Protein AF-A0A7D9JV61-F1 (afdb_monomer_lite)

Foldseek 3Di:
DDDLEDEQEQDDQAGPLQSSLVVVVVVDDDPPDPHEGEYEYHYEQNHPYDPVVSCCCCVVVQWGAHPVGRIDGDDPRYHYHYDHDHDVVVVVVVVVVVDDDDPDDD

Structure (mmCIF, N/CA/C/O backbone):
data_AF-A0A7D9JV61-F1
#
_entry.id   AF-A0A7D9JV61-F1
#
loop_
_atom_site.group_PDB
_atom_site.id
_atom_site.type_symbol
_atom_site.label_atom_id
_atom_site.label_alt_id
_atom_site.label_comp_id
_atom_site.label_asym_id
_atom_site.label_entity_id
_atom_site.label_seq_id
_atom_site.pdbx_PDB_ins_code
_atom_site.Cartn_x
_atom_site.Cartn_y
_atom_site.Cartn_z
_atom_site.occupancy
_atom_site.B_iso_or_equiv
_atom_site.auth_seq_id
_atom_site.auth_comp_id
_atom_site.auth_asym_id
_atom_site.auth_atom_id
_atom_site.pdbx_PDB_model_num
ATOM 1 N N . MET A 1 1 ? -20.201 9.101 1.183 1.00 54.81 1 MET A N 1
ATOM 2 C CA . MET A 1 1 ? -19.689 7.929 1.929 1.00 54.81 1 MET A CA 1
ATOM 3 C C . MET A 1 1 ? -18.405 7.474 1.259 1.00 54.81 1 MET A C 1
ATOM 5 O O . MET A 1 1 ? -18.378 7.447 0.036 1.00 54.81 1 MET A O 1
ATOM 9 N N . SER A 1 2 ? -17.350 7.179 2.020 1.00 69.44 2 SER A N 1
ATOM 10 C CA . SER A 1 2 ? -16.109 6.628 1.457 1.00 69.44 2 SER A CA 1
ATOM 11 C C . SER A 1 2 ? -16.343 5.190 0.985 1.00 69.44 2 SER A C 1
ATOM 13 O O . SER A 1 2 ? -17.072 4.451 1.646 1.00 69.44 2 SER A O 1
ATOM 15 N N . SER A 1 3 ? -15.752 4.803 -0.148 1.00 83.38 3 SER A N 1
ATOM 16 C CA . SER A 1 3 ? -15.862 3.437 -0.679 1.00 83.38 3 SER A CA 1
ATOM 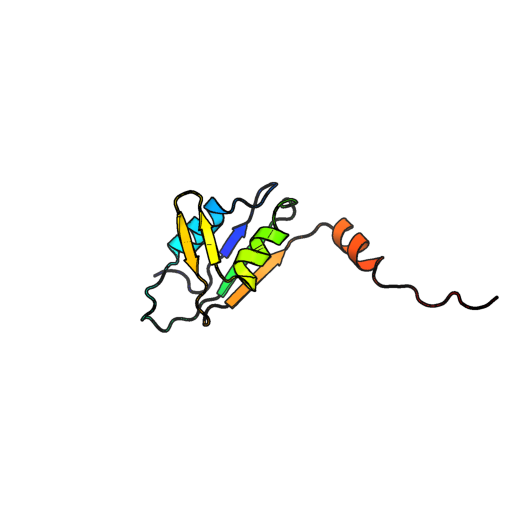17 C C . SER A 1 3 ? -15.362 2.404 0.340 1.00 83.38 3 SER A C 1
ATOM 19 O O . SER A 1 3 ? -14.370 2.643 1.034 1.00 83.38 3 SER A O 1
ATOM 21 N N . LEU A 1 4 ? -16.035 1.251 0.415 1.00 90.50 4 LEU A N 1
ATOM 22 C CA . LEU A 1 4 ? -15.572 0.093 1.192 1.00 90.50 4 LEU A CA 1
ATOM 23 C C . LEU A 1 4 ? -14.494 -0.714 0.454 1.00 90.50 4 LEU A C 1
ATOM 25 O O . LEU A 1 4 ? -13.814 -1.526 1.079 1.00 90.50 4 LEU A O 1
ATOM 29 N N . CYS A 1 5 ? -14.318 -0.473 -0.846 1.00 95.00 5 CYS A N 1
ATOM 30 C CA . CYS A 1 5 ? -13.319 -1.115 -1.695 1.00 95.00 5 CYS A CA 1
ATOM 31 C C . CYS A 1 5 ? -12.464 -0.081 -2.457 1.00 95.00 5 CYS A C 1
ATOM 33 O O . CYS A 1 5 ? -12.560 0.029 -3.679 1.00 95.00 5 CYS A O 1
ATOM 35 N N . PRO A 1 6 ? -11.687 0.773 -1.768 1.00 95.69 6 PRO A N 1
ATOM 36 C CA . PRO A 1 6 ? -10.881 1.776 -2.452 1.00 95.69 6 PRO A CA 1
ATOM 37 C C . PRO A 1 6 ? -9.707 1.148 -3.213 1.00 95.69 6 PRO A C 1
ATOM 39 O O . PRO A 1 6 ? -8.944 0.355 -2.654 1.00 95.69 6 PRO A O 1
ATOM 42 N N . THR A 1 7 ? -9.522 1.586 -4.458 1.00 97.00 7 THR A N 1
ATOM 43 C CA . THR A 1 7 ? -8.309 1.316 -5.237 1.00 97.00 7 THR A CA 1
ATOM 44 C C . THR A 1 7 ? -7.266 2.395 -4.968 1.00 97.00 7 THR A C 1
ATOM 46 O O . THR A 1 7 ? -7.539 3.592 -5.072 1.00 97.00 7 THR A O 1
ATOM 49 N N . ILE A 1 8 ? -6.059 1.968 -4.617 1.00 97.25 8 ILE A N 1
ATOM 50 C CA 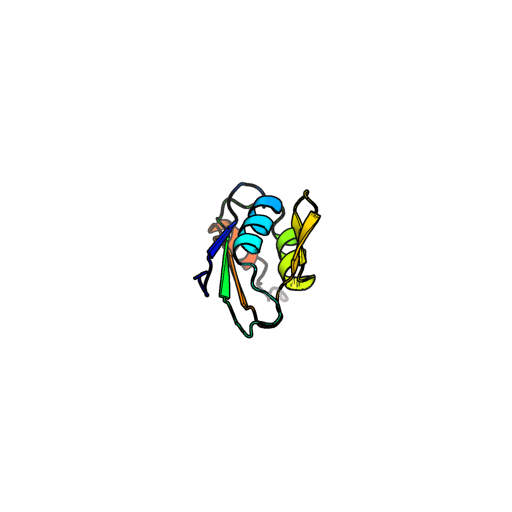. ILE A 1 8 ? -4.915 2.809 -4.294 1.00 97.25 8 ILE A CA 1
ATOM 51 C C . ILE A 1 8 ? -3.882 2.630 -5.412 1.00 97.25 8 ILE A C 1
ATOM 53 O O . ILE A 1 8 ? -3.176 1.621 -5.422 1.00 97.25 8 ILE A O 1
ATOM 57 N N . PRO A 1 9 ? -3.775 3.584 -6.352 1.00 96.25 9 PRO A N 1
ATOM 58 C CA . PRO A 1 9 ? -2.850 3.462 -7.468 1.00 96.25 9 PRO A CA 1
ATOM 59 C C . PRO A 1 9 ? -1.410 3.695 -7.007 1.00 96.25 9 PRO A C 1
ATOM 61 O O . PRO A 1 9 ? -1.068 4.770 -6.493 1.00 96.25 9 PRO A O 1
ATOM 64 N N . VAL A 1 10 ? -0.548 2.714 -7.251 1.00 95.88 10 VAL A N 1
ATOM 65 C CA . VAL A 1 10 ? 0.894 2.769 -7.002 1.00 95.88 10 VAL A CA 1
ATOM 66 C C . VAL A 1 10 ? 1.599 2.792 -8.353 1.00 95.88 10 VAL A C 1
ATOM 68 O O . VAL A 1 10 ? 1.955 1.761 -8.912 1.00 95.88 10 VAL A O 1
ATOM 71 N N . HIS A 1 11 ? 1.749 3.994 -8.910 1.00 93.44 11 HIS A N 1
ATOM 72 C CA . HIS A 1 11 ? 2.318 4.208 -10.244 1.00 93.44 11 HIS A CA 1
ATOM 73 C C . HIS A 1 11 ? 3.602 5.035 -10.186 1.00 93.44 11 HIS A C 1
ATOM 75 O O . HIS A 1 11 ? 3.827 5.803 -9.245 1.00 93.44 11 HIS A O 1
ATOM 81 N N . GLY A 1 12 ? 4.386 4.949 -11.259 1.00 92.69 12 GLY A N 1
ATOM 82 C CA . GLY A 1 12 ? 5.669 5.629 -11.416 1.00 92.69 12 GLY A CA 1
ATOM 83 C C . GLY A 1 12 ? 6.819 4.631 -11.504 1.00 92.69 12 GLY A C 1
ATOM 84 O O . GLY A 1 12 ? 6.601 3.426 -11.498 1.00 92.69 12 GLY A O 1
ATOM 85 N N . ILE A 1 13 ? 8.046 5.142 -11.596 1.00 92.50 13 ILE A N 1
ATOM 86 C CA . ILE A 1 13 ? 9.258 4.306 -11.659 1.00 92.50 13 ILE A CA 1
ATOM 87 C C . ILE A 1 13 ? 9.655 3.786 -10.268 1.00 92.50 13 ILE A C 1
ATOM 89 O O . ILE A 1 13 ? 10.183 2.686 -10.122 1.00 92.50 13 ILE A O 1
ATOM 93 N N . ALA A 1 14 ? 9.381 4.575 -9.230 1.00 94.62 14 ALA A N 1
ATOM 94 C CA . ALA A 1 14 ? 9.594 4.220 -7.835 1.00 94.62 14 ALA A CA 1
ATOM 95 C C . ALA A 1 14 ? 8.312 4.461 -7.037 1.00 94.62 14 ALA A C 1
ATOM 97 O O . ALA A 1 14 ? 7.549 5.380 -7.348 1.00 94.62 14 ALA A O 1
ATOM 98 N N . VAL A 1 15 ? 8.097 3.674 -5.982 1.00 96.50 15 VAL A N 1
ATOM 99 C CA . VAL A 1 15 ? 6.953 3.871 -5.086 1.00 96.50 15 VAL A CA 1
ATOM 100 C C . VAL A 1 15 ? 7.027 5.248 -4.424 1.00 96.50 15 VAL A C 1
ATOM 102 O O . VAL A 1 15 ? 7.941 5.545 -3.655 1.00 96.50 15 VAL A O 1
ATOM 105 N N . ASN A 1 16 ? 6.015 6.082 -4.667 1.00 96.38 16 ASN A N 1
ATOM 106 C CA . ASN A 1 16 ? 5.846 7.347 -3.960 1.00 96.38 16 ASN A CA 1
ATOM 107 C C . ASN A 1 16 ? 5.076 7.118 -2.647 1.00 96.38 16 ASN A C 1
ATOM 109 O O . ASN A 1 16 ? 3.847 7.205 -2.605 1.00 96.38 16 ASN A O 1
ATOM 113 N N . GLY A 1 17 ? 5.814 6.819 -1.574 1.00 95.12 17 GLY A N 1
ATOM 114 C CA . GLY A 1 17 ? 5.243 6.522 -0.255 1.00 95.12 17 GLY A CA 1
ATOM 115 C C . GLY A 1 17 ? 4.380 7.648 0.327 1.00 95.12 17 GLY A C 1
ATOM 116 O O . GLY A 1 17 ? 3.375 7.361 0.976 1.00 95.12 17 GLY A O 1
ATOM 117 N N . ASP A 1 18 ? 4.704 8.913 0.045 1.00 96.44 18 ASP A N 1
ATOM 118 C CA . ASP A 1 18 ? 3.911 10.064 0.496 1.00 96.44 18 ASP A CA 1
ATOM 119 C C . ASP A 1 18 ? 2.543 10.090 -0.159 1.00 96.44 18 ASP A C 1
ATOM 121 O O . ASP A 1 18 ? 1.523 10.204 0.519 1.00 96.44 18 ASP A O 1
ATOM 125 N N . ARG A 1 19 ? 2.521 9.963 -1.489 1.00 96.62 19 ARG A N 1
ATOM 126 C CA . ARG A 1 19 ? 1.280 9.944 -2.258 1.00 96.62 19 ARG A CA 1
ATOM 127 C C . ARG A 1 19 ? 0.402 8.787 -1.801 1.00 96.62 19 ARG A C 1
ATOM 129 O O . ARG A 1 19 ? -0.760 9.017 -1.489 1.00 96.62 19 ARG A O 1
ATOM 136 N N . VAL A 1 20 ? 0.964 7.583 -1.686 1.00 96.56 20 VAL A N 1
ATOM 137 C CA . VAL A 1 20 ? 0.207 6.403 -1.248 1.00 96.56 20 VAL A CA 1
ATOM 138 C C . VAL A 1 20 ? -0.322 6.573 0.178 1.00 96.56 20 VAL A C 1
ATOM 140 O O . VAL A 1 20 ? -1.499 6.321 0.424 1.00 96.56 20 VAL A O 1
ATOM 143 N N . THR A 1 21 ? 0.498 7.065 1.112 1.00 97.38 21 THR A N 1
ATOM 144 C CA . THR A 1 21 ? 0.066 7.305 2.500 1.00 97.38 21 THR A CA 1
ATOM 145 C C . THR A 1 21 ? -1.064 8.329 2.561 1.00 97.38 21 THR A C 1
ATOM 147 O O . THR A 1 21 ? -2.065 8.101 3.237 1.00 97.38 21 THR A O 1
ATOM 150 N N . ARG A 1 22 ? -0.960 9.432 1.812 1.00 96.94 22 ARG A N 1
ATOM 151 C CA . ARG A 1 22 ? -2.019 10.448 1.748 1.00 96.94 22 ARG A CA 1
ATOM 152 C C . ARG A 1 22 ? -3.300 9.900 1.129 1.00 96.94 22 ARG A C 1
ATOM 154 O O . ARG A 1 22 ? -4.368 10.156 1.672 1.00 96.94 22 ARG A O 1
ATOM 161 N N . THR A 1 23 ? -3.212 9.101 0.065 1.00 96.75 23 THR A N 1
ATOM 162 C CA . THR A 1 23 ? -4.380 8.428 -0.525 1.00 96.75 23 THR A CA 1
ATOM 163 C C . THR A 1 23 ? -5.024 7.444 0.453 1.00 96.75 23 THR A C 1
ATOM 165 O O . THR A 1 23 ? -6.244 7.366 0.527 1.00 96.75 23 THR A O 1
ATOM 168 N N . LEU A 1 24 ? -4.255 6.717 1.264 1.00 96.00 24 LEU A N 1
ATOM 169 C CA . LEU A 1 24 ? -4.827 5.875 2.321 1.00 96.00 24 LEU A CA 1
ATOM 170 C C . LEU A 1 24 ? -5.544 6.725 3.384 1.00 96.00 24 LEU A C 1
ATOM 172 O O . LEU A 1 24 ? -6.668 6.413 3.775 1.00 96.00 24 LEU A O 1
ATOM 176 N N . LEU A 1 25 ? -4.944 7.847 3.791 1.00 95.44 25 LEU A N 1
ATOM 177 C CA . LEU A 1 25 ? -5.506 8.758 4.793 1.00 95.44 25 LEU A CA 1
ATOM 178 C C . LEU A 1 25 ? -6.816 9.429 4.361 1.00 95.44 25 LEU A C 1
ATOM 180 O O . LEU A 1 25 ? -7.646 9.695 5.229 1.00 95.44 25 LEU A O 1
ATOM 184 N N . THR A 1 26 ? -7.075 9.635 3.062 1.00 95.12 26 THR A N 1
ATOM 185 C CA . THR A 1 26 ? -8.400 10.115 2.605 1.00 95.12 26 THR A CA 1
ATOM 186 C C . THR A 1 26 ? -9.521 9.117 2.900 1.00 95.12 26 THR A C 1
ATOM 188 O O . THR A 1 26 ? -10.696 9.478 2.903 1.00 95.12 26 THR A O 1
ATOM 191 N N . HIS A 1 27 ? -9.165 7.866 3.186 1.00 92.81 27 HIS A N 1
ATOM 192 C CA . HIS A 1 27 ? -10.080 6.817 3.601 1.00 92.81 27 HIS A CA 1
ATOM 193 C C . HIS A 1 27 ? -10.042 6.598 5.116 1.00 92.81 27 HIS A C 1
ATOM 195 O O . HIS A 1 27 ? -10.598 5.613 5.580 1.00 92.81 27 HIS A O 1
ATOM 201 N N . ALA A 1 28 ? -9.399 7.442 5.925 1.00 90.88 28 ALA A N 1
ATOM 202 C CA . ALA A 1 28 ? -9.375 7.249 7.373 1.00 90.88 28 ALA A CA 1
ATOM 203 C C . ALA A 1 28 ? -10.796 7.244 7.961 1.00 90.88 28 ALA A C 1
ATOM 205 O O . ALA A 1 28 ? -11.612 8.126 7.708 1.00 90.88 28 ALA A O 1
ATOM 206 N N . VAL A 1 29 ? -11.082 6.223 8.766 1.00 88.50 29 VAL A N 1
ATOM 207 C CA . VAL A 1 29 ? -12.333 6.091 9.515 1.00 88.50 29 VAL A CA 1
ATOM 208 C C . VAL A 1 29 ? -11.964 5.981 10.983 1.00 88.50 29 VAL A C 1
ATOM 210 O O . VAL A 1 29 ? -11.000 5.286 11.320 1.00 88.50 29 VAL A O 1
ATOM 213 N N . LYS A 1 30 ? -12.735 6.635 11.856 1.00 84.88 30 LYS A N 1
ATOM 214 C CA . LYS A 1 30 ? -12.537 6.560 13.307 1.00 84.88 30 LYS A CA 1
ATOM 215 C C . LYS A 1 30 ? -12.499 5.099 13.788 1.00 84.88 30 LYS A C 1
ATOM 217 O O . LYS A 1 30 ? -13.102 4.210 13.180 1.00 84.88 30 LYS A O 1
ATOM 222 N N . ASN A 1 31 ? -11.715 4.826 14.828 1.00 77.50 31 ASN A N 1
ATOM 223 C CA . ASN A 1 31 ? -11.432 3.455 15.278 1.00 77.50 31 ASN A CA 1
ATOM 224 C C . ASN A 1 31 ? -12.624 2.761 15.948 1.00 77.50 31 ASN A C 1
ATOM 226 O O . ASN A 1 31 ? -12.688 1.540 15.929 1.00 77.50 31 ASN A O 1
ATOM 230 N N . ASP A 1 32 ? -13.560 3.533 16.483 1.00 82.81 32 ASP A N 1
ATOM 231 C CA . ASP A 1 32 ? -14.804 3.099 17.122 1.00 82.81 32 ASP A CA 1
ATOM 232 C C . ASP A 1 32 ? -15.878 2.622 16.131 1.00 82.81 32 ASP A C 1
ATOM 234 O O . ASP A 1 32 ? -16.866 2.019 16.539 1.00 82.81 32 ASP A O 1
ATOM 238 N N . ILE A 1 33 ? -15.687 2.849 14.827 1.00 84.31 33 ILE A N 1
ATOM 239 C CA . ILE A 1 33 ? -16.621 2.399 13.791 1.00 84.31 33 ILE A CA 1
ATOM 240 C C . ILE A 1 33 ? -16.256 0.964 13.359 1.00 84.31 33 ILE A C 1
ATOM 242 O O . ILE A 1 33 ? -15.165 0.768 12.800 1.00 84.31 33 ILE A O 1
ATOM 246 N N . PRO A 1 34 ? -17.154 -0.029 13.548 1.00 83.19 34 PRO A N 1
ATOM 247 C CA . PRO A 1 34 ? -16.920 -1.432 13.206 1.00 83.19 34 PRO A CA 1
ATOM 248 C C . PRO A 1 34 ? -17.127 -1.666 11.704 1.00 83.19 34 PRO A C 1
ATOM 250 O O . PRO A 1 34 ? -18.094 -2.285 11.269 1.00 83.19 34 PRO A O 1
ATOM 253 N N . VAL A 1 35 ? -16.217 -1.130 10.894 1.00 88.81 35 VAL A N 1
ATOM 254 C CA . VAL A 1 35 ? -16.221 -1.297 9.438 1.00 88.81 35 VAL A CA 1
ATOM 255 C C . VAL A 1 35 ? -15.022 -2.131 8.993 1.00 88.81 35 VAL A C 1
ATOM 257 O O . VAL A 1 35 ? -13.906 -1.952 9.487 1.00 88.81 35 VAL A O 1
ATOM 260 N N . SER A 1 36 ? -15.268 -3.029 8.042 1.00 91.44 36 SER A N 1
ATOM 261 C CA . SER A 1 36 ? -14.237 -3.783 7.323 1.00 91.44 36 SER A CA 1
ATOM 262 C C . SER A 1 36 ? -14.184 -3.291 5.884 1.00 91.44 36 SER A C 1
ATOM 264 O O . SER A 1 36 ? -15.224 -2.993 5.292 1.00 91.44 36 SER A O 1
ATOM 266 N N . ARG A 1 37 ? -12.978 -3.155 5.335 1.00 93.94 37 ARG A N 1
ATOM 267 C CA . ARG A 1 37 ? -12.747 -2.605 3.992 1.00 93.94 37 ARG A CA 1
ATOM 268 C C . ARG A 1 37 ? -11.717 -3.431 3.249 1.00 93.94 37 ARG A C 1
ATOM 270 O O . ARG A 1 37 ? -10.864 -4.062 3.871 1.00 93.94 37 ARG A O 1
ATOM 277 N N . ILE A 1 38 ? -11.776 -3.373 1.926 1.00 96.50 38 ILE A N 1
ATOM 278 C CA . ILE A 1 38 ? -10.830 -4.037 1.033 1.00 96.50 38 ILE A CA 1
ATOM 279 C C . ILE A 1 38 ? -10.033 -2.958 0.306 1.00 96.50 38 ILE A C 1
ATOM 281 O O . ILE A 1 38 ? -10.536 -2.312 -0.604 1.00 96.50 38 ILE A O 1
ATOM 285 N N . PHE A 1 39 ? -8.789 -2.740 0.713 1.00 97.25 39 PHE A N 1
ATOM 286 C CA . PHE A 1 39 ? -7.882 -1.849 -0.000 1.00 97.25 39 PHE A CA 1
ATOM 287 C C . PHE A 1 39 ? -7.235 -2.617 -1.144 1.00 97.25 39 PHE A C 1
ATOM 289 O O . PHE A 1 39 ? -6.467 -3.549 -0.906 1.00 97.25 39 PHE A O 1
ATOM 296 N N . HIS A 1 40 ? -7.543 -2.215 -2.369 1.00 97.88 40 HIS A N 1
ATOM 297 C CA . HIS A 1 40 ? -6.920 -2.764 -3.560 1.00 97.88 40 HIS A CA 1
ATOM 298 C C . HIS A 1 40 ? -5.710 -1.907 -3.934 1.00 97.88 40 HIS A C 1
ATOM 300 O O . HIS A 1 40 ? -5.872 -0.753 -4.320 1.00 97.88 40 HIS A O 1
ATOM 306 N N . LEU A 1 41 ? -4.494 -2.419 -3.757 1.00 97.44 41 LEU A N 1
ATOM 307 C CA . LEU A 1 41 ? -3.283 -1.749 -4.223 1.00 97.44 41 LEU A CA 1
ATOM 308 C C . LEU A 1 41 ? -3.052 -2.160 -5.674 1.00 97.44 41 LEU A C 1
ATOM 310 O O . LEU A 1 41 ? -2.662 -3.296 -5.924 1.00 97.44 41 LEU A O 1
ATOM 314 N N . ASP A 1 42 ? -3.291 -1.228 -6.589 1.00 96.38 42 ASP A N 1
ATOM 315 C CA . ASP A 1 42 ? -3.102 -1.414 -8.026 1.00 96.38 42 ASP A CA 1
ATOM 316 C C . ASP A 1 42 ? -1.701 -0.923 -8.402 1.00 96.38 42 ASP A C 1
ATOM 318 O O . ASP A 1 42 ? -1.424 0.285 -8.377 1.00 96.38 42 ASP A O 1
ATOM 322 N N . MET A 1 43 ? -0.783 -1.863 -8.629 1.00 94.62 43 MET A N 1
ATOM 323 C CA . MET A 1 43 ? 0.613 -1.565 -8.925 1.00 94.62 43 MET A CA 1
ATOM 324 C C . MET A 1 43 ? 0.909 -1.770 -10.405 1.00 94.62 43 MET A C 1
ATOM 326 O O . MET A 1 43 ? 0.877 -2.884 -10.931 1.00 94.62 43 MET A O 1
ATOM 330 N N . SER A 1 44 ? 1.277 -0.676 -11.068 1.00 92.94 44 SER A N 1
ATOM 331 C CA . SER A 1 44 ? 1.622 -0.705 -12.486 1.00 92.94 44 SER A CA 1
ATOM 332 C C . SER A 1 44 ? 2.986 -1.357 -12.717 1.00 92.94 44 SER A C 1
ATOM 334 O O . SER A 1 44 ? 3.923 -1.092 -11.959 1.00 92.94 44 SER A O 1
ATOM 336 N N . GLN A 1 45 ? 3.150 -2.028 -13.857 1.00 90.75 45 GLN A N 1
ATOM 337 C CA . GLN A 1 45 ? 4.416 -2.632 -14.307 1.00 90.75 45 GLN A CA 1
ATOM 338 C C . GLN A 1 45 ? 5.632 -1.694 -14.344 1.00 90.75 45 GLN A C 1
ATOM 340 O O . GLN A 1 45 ? 6.768 -2.152 -14.348 1.00 90.75 45 GLN A O 1
ATOM 345 N N . SER A 1 46 ? 5.429 -0.372 -14.378 1.00 90.25 46 SER A N 1
ATOM 346 C CA . SER A 1 46 ? 6.540 0.584 -14.384 1.00 90.25 46 SER A CA 1
ATOM 347 C C . SER A 1 46 ? 7.257 0.701 -13.035 1.00 90.25 46 SER A C 1
ATOM 349 O O . SER A 1 46 ? 8.331 1.299 -12.977 1.00 90.25 46 SER A O 1
ATOM 351 N N . VAL A 1 47 ? 6.660 0.207 -11.944 1.00 91.38 47 VAL A N 1
ATOM 352 C CA . VAL A 1 47 ? 7.225 0.330 -10.596 1.00 91.38 47 VAL A CA 1
ATOM 353 C C . VAL A 1 47 ? 8.352 -0.680 -10.430 1.00 91.38 47 VAL A C 1
ATOM 355 O O . VAL A 1 47 ? 8.124 -1.852 -10.163 1.00 91.38 47 VAL A O 1
ATOM 358 N N . VAL A 1 48 ? 9.587 -0.198 -10.534 1.00 86.12 48 VAL A N 1
ATOM 359 C CA . VAL A 1 48 ? 10.798 -1.033 -10.466 1.00 86.12 48 VAL A CA 1
ATOM 360 C C . VAL A 1 48 ? 11.626 -0.792 -9.201 1.00 86.12 48 VAL A C 1
ATOM 362 O O . VAL A 1 48 ? 12.633 -1.459 -8.982 1.00 86.12 48 VAL A O 1
ATOM 365 N N . LYS A 1 49 ? 11.249 0.182 -8.359 1.00 92.50 49 LYS A N 1
ATOM 366 C CA . LYS A 1 49 ? 12.014 0.569 -7.159 1.00 92.50 49 LYS A CA 1
ATOM 367 C C . LYS A 1 49 ? 11.138 0.793 -5.928 1.00 92.50 49 LYS A C 1
ATOM 369 O O . LYS A 1 49 ? 10.124 1.489 -5.986 1.00 92.50 49 LYS A O 1
ATOM 374 N N . GLY A 1 50 ? 11.607 0.290 -4.784 1.00 93.25 50 GLY A N 1
ATOM 375 C CA . GLY A 1 50 ? 11.049 0.570 -3.454 1.00 93.25 50 GLY A CA 1
ATOM 376 C C . GLY A 1 50 ? 9.764 -0.184 -3.110 1.00 93.25 50 GLY A C 1
ATOM 377 O O . GLY A 1 50 ? 9.131 0.135 -2.102 1.0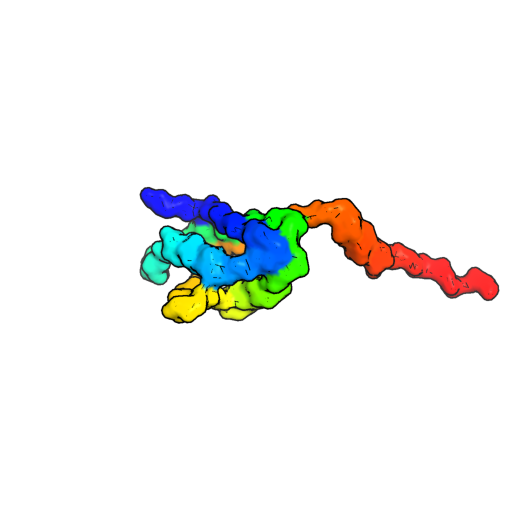0 93.25 50 GLY A O 1
ATOM 378 N N . LEU A 1 51 ? 9.376 -1.156 -3.940 1.00 92.00 51 LEU A N 1
ATOM 379 C CA . LEU A 1 51 ? 8.191 -1.982 -3.744 1.00 92.00 51 LEU A CA 1
ATOM 380 C C . LEU A 1 51 ? 8.306 -2.864 -2.496 1.00 92.00 51 LEU A C 1
ATOM 382 O O . LEU A 1 51 ? 7.424 -2.852 -1.643 1.00 92.00 51 LEU A O 1
ATOM 386 N N . ASP A 1 52 ? 9.425 -3.566 -2.369 1.00 94.00 52 ASP A N 1
ATOM 387 C CA . ASP A 1 52 ? 9.806 -4.404 -1.233 1.00 94.00 52 ASP A CA 1
ATOM 388 C C . ASP A 1 52 ? 9.703 -3.661 0.110 1.00 94.00 52 ASP A C 1
ATOM 390 O O . ASP A 1 52 ? 8.980 -4.077 1.015 1.00 94.00 52 ASP A O 1
ATOM 394 N N . ASN A 1 53 ? 10.352 -2.501 0.221 1.00 96.06 53 ASN A N 1
ATOM 395 C CA . ASN A 1 53 ? 10.348 -1.674 1.424 1.00 96.06 53 ASN A CA 1
ATOM 396 C C . ASN A 1 53 ? 8.943 -1.142 1.739 1.00 96.06 53 ASN A C 1
ATOM 398 O O . ASN A 1 53 ? 8.542 -1.058 2.902 1.00 96.06 53 ASN A O 1
ATOM 402 N N . PHE A 1 54 ? 8.182 -0.768 0.709 1.00 95.75 54 PHE A N 1
ATOM 403 C CA . PHE A 1 54 ? 6.812 -0.306 0.884 1.00 95.75 54 PHE A CA 1
ATOM 404 C C . PHE A 1 54 ? 5.889 -1.428 1.377 1.00 95.75 54 PHE A C 1
ATOM 406 O O . PHE A 1 54 ? 5.178 -1.238 2.368 1.00 95.75 54 PHE A O 1
ATOM 413 N N . LEU A 1 55 ? 5.933 -2.604 0.745 1.00 95.31 55 LEU A N 1
ATOM 414 C CA . LEU A 1 55 ? 5.147 -3.770 1.146 1.00 95.31 55 LEU A CA 1
ATOM 415 C C . LEU A 1 55 ? 5.541 -4.265 2.533 1.00 95.31 55 LEU A C 1
ATOM 417 O O . LEU A 1 55 ? 4.662 -4.586 3.326 1.00 95.31 55 LEU A O 1
ATOM 421 N N . PHE A 1 56 ? 6.826 -4.252 2.881 1.00 97.38 56 PHE A N 1
ATOM 422 C CA . PHE A 1 56 ? 7.269 -4.578 4.232 1.00 97.38 56 PHE A CA 1
ATOM 423 C C . PHE A 1 56 ? 6.633 -3.642 5.271 1.00 97.38 56 PHE A C 1
ATOM 425 O O . PHE A 1 56 ? 6.024 -4.097 6.242 1.00 97.38 56 PHE A O 1
ATOM 432 N N . LYS A 1 57 ? 6.683 -2.326 5.041 1.00 97.50 57 LYS A N 1
ATOM 433 C CA . LYS A 1 57 ? 6.066 -1.332 5.932 1.00 97.50 57 LYS A CA 1
ATOM 434 C C . LYS A 1 57 ? 4.550 -1.509 6.039 1.00 97.50 57 LYS A C 1
ATOM 436 O O . LYS A 1 57 ? 4.001 -1.528 7.140 1.00 97.50 57 LYS A O 1
ATOM 441 N N . LEU A 1 58 ? 3.863 -1.685 4.913 1.00 96.06 58 LEU A N 1
ATOM 442 C CA . LEU A 1 58 ? 2.407 -1.783 4.903 1.00 96.06 58 LEU A CA 1
ATOM 443 C C . LEU A 1 58 ? 1.904 -3.147 5.385 1.00 96.06 58 LEU A C 1
ATOM 445 O O . LEU A 1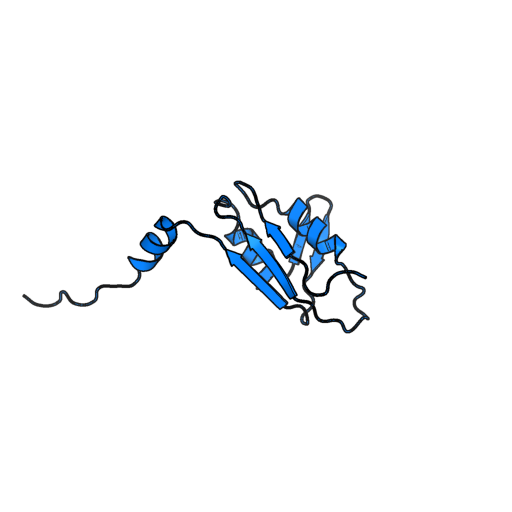 58 ? 1.012 -3.207 6.223 1.00 96.06 58 LEU A O 1
ATOM 449 N N . VAL A 1 59 ? 2.437 -4.252 4.878 1.00 94.25 59 VAL A N 1
ATOM 450 C CA . VAL A 1 59 ? 1.906 -5.595 5.143 1.00 94.25 59 VAL A CA 1
ATOM 451 C C . VAL A 1 59 ? 2.423 -6.144 6.469 1.00 94.25 59 VAL A C 1
ATOM 453 O O . VAL A 1 59 ? 1.616 -6.613 7.276 1.00 94.25 59 VAL A O 1
ATOM 456 N N . ILE A 1 60 ? 3.732 -6.030 6.714 1.00 95.94 60 ILE A N 1
ATOM 457 C CA . ILE A 1 60 ? 4.400 -6.624 7.879 1.00 95.94 60 ILE A CA 1
ATOM 458 C C . ILE A 1 60 ? 4.370 -5.668 9.071 1.00 95.94 60 ILE A C 1
ATOM 460 O O . ILE A 1 60 ? 3.810 -6.006 10.112 1.00 95.94 60 ILE A O 1
ATOM 464 N N . LEU A 1 61 ? 4.892 -4.445 8.915 1.00 97.62 61 LEU A N 1
ATOM 465 C CA . LEU A 1 61 ? 4.897 -3.458 10.006 1.00 97.62 61 LEU A CA 1
ATOM 466 C C . LEU A 1 61 ? 3.522 -2.821 10.243 1.00 97.62 61 LEU A C 1
ATOM 468 O O . LEU A 1 61 ? 3.304 -2.186 11.276 1.00 97.62 61 LEU A O 1
ATOM 472 N N . ARG A 1 62 ? 2.583 -2.995 9.301 1.00 96.94 62 ARG A N 1
ATOM 473 C CA . ARG A 1 62 ? 1.207 -2.475 9.362 1.00 96.94 62 ARG A CA 1
ATOM 474 C C . ARG A 1 62 ? 1.122 -0.954 9.463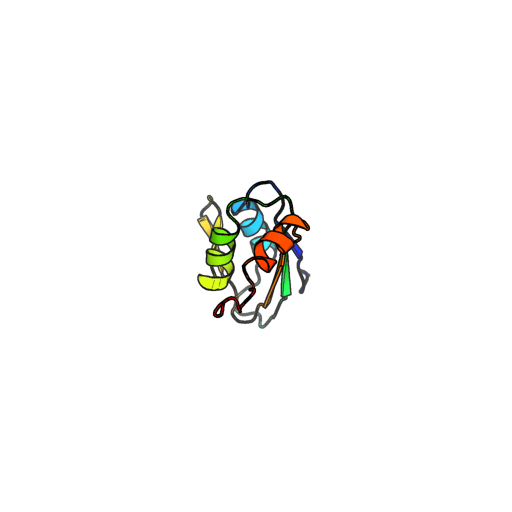 1.00 96.94 62 ARG A C 1
ATOM 476 O O . ARG A 1 62 ? 0.079 -0.424 9.855 1.00 96.94 62 ARG A O 1
ATOM 483 N N . VAL A 1 63 ? 2.193 -0.252 9.098 1.00 96.94 63 VAL A N 1
ATOM 484 C CA . VAL A 1 63 ? 2.303 1.195 9.240 1.00 96.94 63 VAL A CA 1
ATOM 485 C C . VAL A 1 63 ? 3.095 1.811 8.094 1.00 96.94 63 VAL A C 1
ATOM 487 O O . VAL A 1 63 ? 4.204 1.386 7.782 1.00 96.94 63 VAL A O 1
ATOM 490 N N . VAL A 1 64 ? 2.538 2.856 7.489 1.00 97.44 64 VAL A N 1
ATOM 491 C CA . VAL A 1 64 ? 3.241 3.723 6.536 1.00 97.44 64 VAL A CA 1
ATOM 492 C C . VAL A 1 64 ? 3.119 5.172 6.992 1.00 97.44 64 VAL A C 1
ATOM 494 O O . VAL A 1 64 ? 2.180 5.536 7.703 1.00 97.44 64 VAL A O 1
ATOM 497 N N . LYS A 1 65 ? 4.105 5.990 6.634 1.00 97.56 65 LYS A N 1
ATOM 498 C CA . LYS A 1 65 ? 4.192 7.391 7.042 1.00 97.56 65 LYS A CA 1
ATOM 499 C C . LYS A 1 65 ? 4.625 8.232 5.852 1.00 97.56 65 LYS A C 1
ATOM 501 O O . LYS A 1 65 ? 5.513 7.798 5.118 1.00 97.56 65 LYS A O 1
ATOM 506 N N . ASP A 1 66 ? 4.045 9.417 5.703 1.00 96.88 66 ASP A N 1
ATOM 507 C CA . ASP A 1 66 ? 4.552 10.418 4.764 1.00 96.88 66 ASP A CA 1
ATOM 508 C C . ASP A 1 66 ? 5.683 11.261 5.390 1.00 96.88 66 ASP A C 1
ATOM 510 O O . ASP A 1 66 ? 5.929 11.223 6.603 1.00 96.88 66 ASP A O 1
ATOM 514 N N . HIS A 1 67 ? 6.399 12.040 4.578 1.00 95.94 67 HIS A N 1
ATOM 515 C CA . HIS A 1 67 ? 7.446 12.939 5.084 1.00 95.94 67 HIS A CA 1
ATOM 516 C C . HIS A 1 67 ? 6.911 14.015 6.044 1.00 95.94 67 HIS A C 1
ATOM 518 O O . HIS A 1 67 ? 7.663 14.502 6.884 1.00 95.94 67 HIS A O 1
ATOM 524 N N . GLY A 1 68 ? 5.618 14.346 5.970 1.00 96.38 68 GLY A N 1
ATOM 525 C CA . GLY A 1 68 ? 4.949 15.275 6.886 1.00 96.38 68 GLY A CA 1
ATOM 526 C C . GLY A 1 68 ? 4.668 14.688 8.273 1.00 96.38 68 GLY A C 1
ATOM 527 O O . GLY A 1 68 ? 4.208 15.405 9.155 1.00 96.38 68 GLY A O 1
ATOM 528 N N . GLY A 1 69 ? 4.947 13.399 8.485 1.00 95.88 69 GLY A N 1
ATOM 529 C CA . GLY A 1 69 ? 4.698 12.722 9.753 1.00 95.88 69 GLY A CA 1
ATOM 530 C C . GLY A 1 69 ? 3.290 12.148 9.885 1.00 95.88 69 GLY A C 1
ATOM 531 O O . GLY A 1 69 ? 2.985 11.566 10.925 1.00 95.88 69 GLY A O 1
ATOM 532 N N . ASN A 1 70 ? 2.450 12.246 8.851 1.00 97.25 70 ASN A N 1
ATOM 533 C CA . ASN A 1 70 ? 1.129 11.636 8.859 1.00 97.25 70 ASN A CA 1
ATOM 534 C C . ASN A 1 70 ? 1.269 10.120 8.753 1.00 97.25 70 ASN A C 1
ATOM 536 O O . ASN A 1 70 ? 1.963 9.611 7.871 1.00 97.25 70 ASN A O 1
ATOM 540 N N . VAL A 1 71 ? 0.603 9.397 9.651 1.00 96.69 71 VAL A N 1
ATOM 541 C CA . VAL A 1 71 ? 0.740 7.945 9.783 1.00 96.69 71 VAL A CA 1
ATOM 542 C C . VAL A 1 71 ? -0.557 7.258 9.382 1.00 96.69 71 VAL A C 1
ATOM 544 O O . VAL A 1 71 ? -1.609 7.518 9.962 1.00 96.69 71 VAL A O 1
ATOM 547 N N . TRP A 1 72 ? -0.463 6.297 8.467 1.00 96.88 72 TRP A N 1
ATOM 548 C CA . TRP A 1 72 ? -1.508 5.309 8.240 1.00 96.88 72 TRP A CA 1
ATOM 549 C C . TRP A 1 72 ? -1.163 4.008 8.965 1.00 96.88 72 TRP A C 1
ATOM 551 O O . TRP A 1 72 ? -0.109 3.419 8.725 1.00 96.88 72 TRP A O 1
ATOM 561 N N . ARG A 1 73 ? -2.063 3.541 9.836 1.00 95.38 73 ARG A N 1
ATOM 562 C CA . ARG A 1 73 ? -1.984 2.225 10.486 1.00 95.38 73 ARG A CA 1
ATOM 563 C C . ARG A 1 73 ? -3.120 1.349 9.982 1.00 95.38 73 ARG A C 1
ATOM 565 O O . ARG A 1 73 ? -4.273 1.775 9.997 1.00 95.38 73 ARG A O 1
ATOM 572 N N . ARG A 1 74 ? -2.807 0.119 9.576 1.00 93.31 74 ARG A N 1
ATOM 573 C CA . ARG A 1 74 ? -3.830 -0.850 9.160 1.00 93.31 74 ARG A CA 1
ATOM 574 C C . ARG A 1 74 ? -4.735 -1.195 10.339 1.00 93.31 74 ARG A C 1
ATOM 576 O O . ARG A 1 74 ? -4.231 -1.520 11.416 1.00 93.31 74 ARG A O 1
ATOM 583 N N . LYS A 1 75 ? -6.054 -1.204 10.124 1.00 91.12 75 LYS A N 1
ATOM 584 C CA . LYS A 1 75 ? -6.962 -1.866 11.064 1.00 91.12 75 LYS A CA 1
ATOM 585 C C . LYS A 1 75 ? -6.861 -3.385 10.871 1.00 91.12 75 LYS A C 1
ATOM 587 O O . LYS A 1 75 ? -6.760 -3.829 9.728 1.00 91.12 75 LYS A O 1
ATOM 592 N N . PRO A 1 76 ? -6.926 -4.192 11.943 1.00 89.12 76 PRO A N 1
ATOM 593 C CA . PRO A 1 76 ? -6.936 -5.654 11.829 1.00 89.12 76 PRO A CA 1
ATOM 594 C C . PRO A 1 76 ? -8.100 -6.212 10.998 1.00 89.12 76 PRO A C 1
ATOM 596 O O . PRO A 1 76 ? -7.986 -7.305 10.458 1.00 89.12 76 PRO A O 1
ATOM 599 N N . THR A 1 77 ? -9.201 -5.463 10.892 1.00 90.75 77 THR A N 1
ATOM 600 C CA . THR A 1 77 ? -10.402 -5.815 10.118 1.00 90.75 77 THR A CA 1
ATOM 601 C C . THR A 1 77 ? -10.314 -5.439 8.637 1.00 90.75 77 THR A C 1
ATOM 603 O O . THR A 1 77 ? -11.182 -5.823 7.859 1.00 90.75 77 THR A O 1
ATOM 606 N N . ASP A 1 78 ? -9.296 -4.674 8.230 1.00 93.00 78 ASP A N 1
ATOM 607 C CA . ASP A 1 78 ? -9.116 -4.281 6.835 1.00 93.00 78 ASP A CA 1
ATOM 608 C C . ASP A 1 78 ? -8.292 -5.329 6.071 1.00 93.00 78 ASP A C 1
ATOM 610 O O . ASP A 1 78 ? -7.179 -5.706 6.464 1.00 93.00 78 ASP A O 1
ATOM 614 N N . MET A 1 79 ? -8.803 -5.725 4.910 1.00 95.56 79 MET A N 1
ATOM 615 C CA . MET A 1 79 ? -8.108 -6.568 3.946 1.00 95.56 79 MET A CA 1
ATOM 616 C C . MET A 1 79 ? -7.306 -5.698 2.975 1.00 95.56 79 MET A C 1
ATOM 618 O O . MET A 1 79 ? -7.762 -4.636 2.557 1.00 95.56 79 MET A O 1
ATOM 622 N N . TYR A 1 80 ? -6.104 -6.149 2.616 1.00 96.75 80 TYR A N 1
ATOM 623 C CA . TYR A 1 80 ? -5.254 -5.505 1.615 1.00 96.75 80 TYR A CA 1
ATOM 624 C C . TYR A 1 80 ? -4.971 -6.527 0.526 1.00 96.75 80 TYR A C 1
ATOM 626 O O . TYR A 1 80 ? -4.383 -7.569 0.809 1.00 96.75 80 TYR A O 1
ATOM 634 N N . VAL A 1 81 ? -5.413 -6.228 -0.689 1.00 97.12 81 VAL A N 1
ATOM 635 C CA . VAL A 1 81 ? -5.145 -7.018 -1.890 1.00 97.12 81 VAL A CA 1
ATOM 636 C C . VAL A 1 81 ? -4.070 -6.280 -2.670 1.00 97.12 81 VAL A C 1
ATOM 638 O O . VAL A 1 81 ? -4.210 -5.085 -2.916 1.00 97.12 81 VAL A O 1
ATOM 641 N N . VAL A 1 82 ? -2.981 -6.970 -2.995 1.00 95.81 82 VAL A N 1
ATOM 642 C CA . VAL A 1 82 ? -1.858 -6.402 -3.741 1.00 95.81 82 VAL A CA 1
ATOM 643 C C . VAL A 1 82 ? -1.870 -7.009 -5.132 1.00 95.81 82 VAL A C 1
ATOM 645 O O . VAL A 1 82 ? -1.581 -8.194 -5.277 1.00 95.81 82 VAL A O 1
ATOM 648 N N . GLU A 1 83 ? -2.214 -6.202 -6.127 1.00 95.19 83 GLU A N 1
ATOM 649 C CA . GLU A 1 83 ? -2.101 -6.564 -7.535 1.00 95.19 83 GLU A CA 1
ATOM 650 C C . GLU A 1 83 ? -0.810 -5.961 -8.089 1.00 95.19 83 GLU A C 1
ATOM 652 O O . GLU A 1 83 ? -0.586 -4.755 -7.987 1.00 95.19 83 GLU A O 1
ATOM 657 N N . ILE A 1 84 ? 0.050 -6.803 -8.660 1.00 91.75 84 ILE A N 1
ATOM 658 C CA . ILE A 1 84 ? 1.283 -6.377 -9.322 1.00 91.75 84 ILE A CA 1
ATOM 659 C C . ILE A 1 84 ? 1.169 -6.793 -10.778 1.00 91.75 84 ILE A C 1
ATOM 661 O O . ILE A 1 84 ? 1.196 -7.981 -11.085 1.00 91.75 84 ILE A O 1
ATOM 665 N N . THR A 1 85 ? 1.058 -5.814 -11.674 1.00 90.88 85 THR A N 1
ATOM 666 C CA . THR A 1 85 ? 1.193 -6.088 -13.104 1.00 90.88 85 THR A CA 1
ATOM 667 C C . THR A 1 85 ? 2.672 -6.268 -13.414 1.00 90.88 85 THR A C 1
ATOM 669 O O . THR A 1 85 ? 3.456 -5.346 -13.200 1.00 90.88 85 THR A O 1
ATOM 672 N N . THR A 1 86 ? 3.064 -7.428 -13.923 1.00 84.12 86 THR A N 1
ATOM 673 C CA . THR A 1 86 ? 4.446 -7.722 -14.314 1.00 84.12 86 THR A CA 1
ATOM 674 C C . THR A 1 86 ? 4.548 -7.897 -15.825 1.00 84.12 86 THR A C 1
ATOM 676 O O . THR A 1 86 ? 3.569 -8.251 -16.483 1.00 84.12 86 THR A O 1
ATOM 679 N N . ASP A 1 87 ? 5.724 -7.641 -16.399 1.00 78.19 87 ASP A N 1
ATOM 680 C CA . ASP A 1 87 ? 5.984 -8.032 -17.783 1.00 78.19 87 ASP A CA 1
ATOM 681 C C . ASP A 1 87 ? 6.299 -9.539 -17.862 1.00 78.19 87 ASP A C 1
ATOM 683 O O . ASP A 1 87 ? 6.599 -10.190 -16.860 1.00 78.19 87 ASP A O 1
ATOM 687 N N . LYS A 1 88 ? 6.243 -10.117 -19.068 1.00 64.38 88 LYS A N 1
ATOM 688 C CA . LYS A 1 88 ? 6.549 -11.546 -19.281 1.00 64.38 88 LYS A CA 1
ATOM 689 C C . LYS A 1 88 ? 7.980 -11.917 -18.874 1.00 64.38 88 LYS A C 1
ATOM 691 O O . LYS A 1 88 ? 8.257 -13.077 -18.593 1.00 64.38 88 LYS A O 1
ATOM 696 N N . THR A 1 89 ? 8.888 -10.945 -18.841 1.00 64.75 89 THR A N 1
ATOM 697 C CA . THR A 1 89 ? 10.283 -11.140 -18.436 1.00 64.75 89 THR A CA 1
ATOM 698 C C . THR A 1 89 ? 10.384 -11.488 -16.951 1.00 64.75 89 THR A C 1
ATOM 700 O O . THR A 1 89 ? 11.169 -12.355 -16.580 1.00 64.75 89 THR A O 1
ATOM 703 N N . PHE A 1 90 ? 9.554 -10.876 -16.104 1.00 61.31 90 PHE A N 1
ATOM 704 C CA . PHE A 1 90 ? 9.482 -11.192 -14.676 1.00 61.31 90 PHE A CA 1
ATOM 705 C C . PHE A 1 90 ? 8.981 -12.621 -14.402 1.00 61.31 90 PHE A C 1
ATOM 707 O O . PHE A 1 90 ? 9.484 -13.293 -13.503 1.00 61.31 90 PHE A O 1
ATOM 714 N N . GLU A 1 91 ? 8.022 -13.110 -15.193 1.00 60.00 91 GLU A N 1
ATOM 715 C CA . GLU A 1 91 ? 7.532 -14.493 -15.087 1.00 60.00 91 GLU A CA 1
ATOM 716 C C . GLU A 1 91 ? 8.616 -15.505 -15.477 1.00 60.00 91 GLU A C 1
ATOM 718 O O . GLU A 1 91 ? 8.780 -16.516 -14.805 1.00 60.00 91 GLU A O 1
ATOM 723 N N . ILE A 1 92 ? 9.407 -15.214 -16.514 1.00 58.97 92 ILE A N 1
ATOM 724 C CA . ILE A 1 92 ? 10.509 -16.087 -16.953 1.00 58.97 92 ILE A CA 1
ATOM 725 C C . ILE A 1 92 ? 11.614 -16.143 -15.888 1.00 58.97 92 ILE A C 1
ATOM 727 O O . ILE A 1 92 ? 12.051 -17.230 -15.522 1.00 58.97 92 ILE A O 1
ATOM 731 N N . LEU A 1 93 ? 11.998 -14.994 -15.320 1.00 59.34 93 LEU A N 1
ATOM 732 C CA . LEU A 1 93 ? 13.018 -14.915 -14.265 1.00 59.34 93 LEU A CA 1
ATOM 733 C C . LEU A 1 93 ? 12.593 -15.596 -12.954 1.00 59.34 93 LEU A C 1
ATOM 735 O O . LEU A 1 93 ? 13.449 -16.017 -12.190 1.00 59.34 93 LEU A O 1
ATOM 739 N N . THR A 1 94 ? 11.290 -15.711 -12.682 1.00 57.66 94 THR A N 1
ATOM 740 C CA . THR A 1 94 ? 10.773 -16.418 -11.495 1.00 57.66 94 THR A CA 1
ATOM 741 C C . THR A 1 94 ? 10.439 -17.888 -11.766 1.00 57.66 94 THR A C 1
ATOM 743 O O . THR A 1 94 ? 10.367 -18.673 -10.822 1.00 57.66 94 THR A O 1
ATOM 746 N N . ALA A 1 95 ? 10.265 -18.278 -13.034 1.00 60.88 95 ALA A N 1
ATOM 747 C CA . ALA A 1 95 ? 10.040 -19.659 -13.455 1.00 60.88 95 ALA A CA 1
ATOM 748 C C . ALA A 1 95 ? 11.341 -20.455 -13.670 1.00 60.88 95 ALA A C 1
ATOM 750 O O . ALA A 1 95 ? 11.352 -21.650 -13.392 1.00 60.88 95 ALA A O 1
ATOM 751 N N . GLU A 1 96 ? 12.440 -19.834 -14.122 1.00 54.12 96 GLU A N 1
ATOM 752 C CA . GLU A 1 96 ? 13.739 -20.525 -14.282 1.00 54.12 96 GLU A CA 1
ATOM 753 C C . GLU A 1 96 ? 14.384 -20.917 -12.938 1.00 54.12 96 GLU A C 1
ATOM 755 O O . GLU A 1 96 ? 15.105 -21.911 -12.868 1.00 54.12 96 GLU A O 1
ATOM 760 N N . ASP A 1 97 ? 14.039 -20.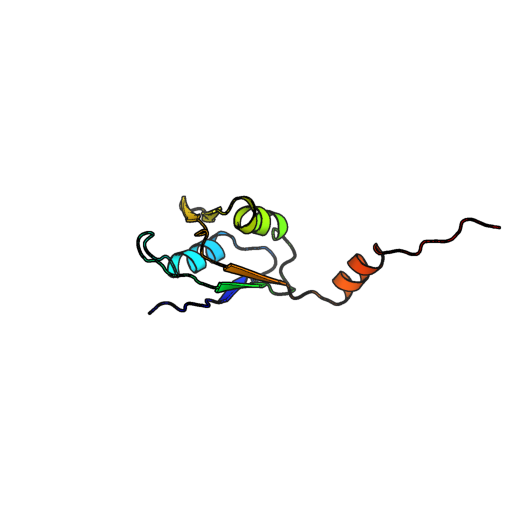223 -11.849 1.00 55.34 97 ASP A N 1
ATOM 761 C CA . ASP A 1 97 ? 14.419 -20.606 -10.481 1.00 55.34 97 ASP A CA 1
ATOM 762 C C . ASP A 1 97 ? 13.564 -21.772 -9.921 1.00 55.34 97 ASP A C 1
ATOM 764 O O . ASP A 1 97 ? 13.822 -22.273 -8.823 1.00 55.34 97 ASP A O 1
ATOM 768 N N . ALA A 1 98 ? 12.564 -22.250 -10.676 1.00 56.31 98 ALA A N 1
ATOM 769 C CA . ALA A 1 98 ? 11.675 -23.359 -10.324 1.00 56.31 98 ALA A CA 1
ATOM 770 C C . ALA A 1 98 ? 11.988 -24.651 -11.124 1.00 56.31 98 ALA A C 1
ATOM 772 O O . ALA A 1 98 ? 11.103 -25.246 -11.728 1.00 56.31 98 ALA A O 1
ATOM 773 N N . LEU A 1 99 ? 13.247 -25.111 -11.034 1.00 55.97 99 LEU A N 1
ATOM 774 C CA . LEU A 1 99 ? 13.797 -26.441 -11.397 1.00 55.97 99 LEU A CA 1
ATOM 775 C C . LEU A 1 99 ? 13.912 -26.818 -12.894 1.00 55.97 99 LEU A C 1
ATOM 777 O O . LEU A 1 99 ? 12.983 -26.675 -13.686 1.00 55.97 99 LEU A O 1
ATOM 781 N N . PRO A 1 100 ? 15.026 -27.498 -13.236 1.00 46.44 100 PRO A N 1
ATOM 782 C CA . PRO A 1 100 ? 14.948 -28.950 -13.367 1.00 46.44 100 PRO A CA 1
ATOM 783 C C . PRO A 1 100 ? 15.874 -29.686 -12.390 1.00 46.44 100 PRO A C 1
ATOM 785 O O . PRO A 1 100 ? 17.093 -29.528 -12.393 1.00 46.44 100 PRO A O 1
ATOM 788 N N . ASP A 1 101 ? 15.250 -30.537 -11.578 1.00 56.78 101 ASP A N 1
ATOM 789 C CA . ASP A 1 101 ? 15.875 -31.694 -10.946 1.00 56.78 101 ASP A CA 1
ATOM 790 C C . ASP A 1 101 ? 16.283 -32.708 -12.033 1.00 56.78 101 ASP A C 1
ATOM 792 O O . ASP A 1 101 ? 15.570 -32.887 -13.024 1.00 56.78 101 ASP A O 1
ATOM 796 N N . GLY A 1 102 ? 17.407 -33.395 -11.819 1.00 55.47 102 GLY A N 1
ATOM 797 C CA . GLY A 1 102 ? 17.679 -34.665 -12.490 1.00 55.47 102 GLY A CA 1
ATOM 798 C C . GLY A 1 102 ? 18.812 -34.711 -13.515 1.00 55.47 102 GLY A C 1
ATOM 799 O O . GLY A 1 102 ? 18.622 -35.269 -14.591 1.00 55.47 102 GLY A O 1
ATOM 800 N N . SER A 1 103 ? 20.022 -34.250 -13.179 1.00 44.72 103 SER A N 1
ATOM 801 C CA . SER A 1 103 ? 21.245 -34.764 -13.829 1.00 44.72 103 SER A CA 1
ATOM 802 C C . SER A 1 103 ? 22.258 -35.297 -12.811 1.00 44.72 103 SER A C 1
ATOM 804 O O . SER A 1 103 ? 23.418 -34.894 -12.783 1.00 44.72 103 SER A O 1
ATOM 806 N N . TYR A 1 104 ? 21.817 -36.236 -11.974 1.00 50.53 104 TYR A N 1
ATOM 807 C CA . TYR A 1 104 ? 22.708 -37.270 -11.452 1.00 50.53 104 TYR A CA 1
ATOM 808 C C . TYR A 1 104 ? 22.429 -38.545 -12.241 1.00 50.53 104 TYR A C 1
ATOM 810 O O . TYR A 1 104 ? 21.388 -39.167 -12.041 1.00 50.53 104 TYR A O 1
ATOM 818 N N . ASN A 1 105 ? 23.334 -38.847 -13.177 1.00 43.75 105 ASN A N 1
ATOM 819 C CA . ASN A 1 105 ? 23.741 -40.163 -13.691 1.00 43.75 105 ASN A CA 1
ATOM 820 C C . ASN A 1 105 ? 24.097 -40.075 -15.182 1.00 43.75 105 ASN A C 1
ATOM 822 O O . ASN A 1 105 ? 23.224 -40.192 -16.042 1.00 43.75 105 ASN A O 1
ATOM 826 N N . GLN A 1 106 ? 25.396 -39.965 -15.465 1.00 42.81 106 GLN A N 1
ATOM 827 C CA . GLN A 1 106 ? 26.059 -40.847 -16.425 1.00 42.81 106 GLN A CA 1
ATOM 828 C C . GLN A 1 106 ? 27.519 -41.047 -16.022 1.00 42.81 106 GLN A C 1
ATOM 830 O O . GLN A 1 106 ? 28.147 -40.047 -15.608 1.00 42.81 106 GLN A O 1
#

InterPro domains:
  IPR031248 E3 ubiquitin-protein ligase RNF213 [PTHR22605] (15-88)

Organism: Paramuricea clavata (NCBI:txid317549)

Radius of gyration: 17.91 Å; chains: 1; bounding box: 46×56×36 Å

pLDDT: mean 86.08, std 15.83, range [42.81, 97.88]

Sequence (106 aa):
MSSLCPTIPVHGIAVNGDRVTRTLLTHAVKNDIPVSRIFHLDMSQSVVKGLDNFLFKLVILRVVKDHGGNVWRRKPTDMYVVEITTDKTFEILTAEDALPDGSYNQ

Secondary structure (DSSP, 8-state):
---SS-EEEE-SSB--HHHHHHHHHTT---TTS----EEEEEE-TT--BSHHHHHIIIIIS-EEE-TT--EEE--TT-EEEEEE---HHHHHHHHTTS--------